Protein AF-A0A2D6X1X1-F1 (afdb_monomer_lite)

Secondary structure (DSSP, 8-state):
-------------SS---EEE--S----TTBTTTBEEEEEEEE--HHHHHTTT--HHHHHHHHHHHHHSPPPPSSTTSPPP-S-SS-PBPSS-SEEEEEEETTEEEEEEEEEESS---TTEES----THHHHHHHTTSS--

pLDDT: mean 72.56, std 13.97, range [36.09, 89.25]

Foldseek 3Di:
DDQDDDDPDDDDDPDAAFWAWDADDDPDVQDQHQKTKIKGKAFDPVVVVVVVVDDPQRVVLVVLVVQQDADDDPDPPDDGDNAGPQGHWDSGFPDWDWDDDPPTIIITTIIMHRDFDDPRYHDGYHNCPVVVVVVVVPPDD

Structure (mmCIF, N/CA/C/O backbone):
data_AF-A0A2D6X1X1-F1
#
_entry.id   AF-A0A2D6X1X1-F1
#
loop_
_atom_site.group_PDB
_atom_site.id
_atom_site.type_symbol
_atom_site.label_atom_id
_atom_site.label_alt_id
_atom_site.label_comp_id
_atom_site.label_asym_id
_atom_site.label_entity_id
_atom_site.label_seq_id
_atom_site.pdbx_PDB_ins_code
_atom_site.Cartn_x
_atom_site.Cartn_y
_atom_site.Cartn_z
_atom_site.occupancy
_atom_site.B_iso_or_equiv
_atom_site.auth_seq_id
_atom_site.auth_comp_id
_atom_site.auth_asym_id
_atom_site.auth_atom_id
_atom_site.pdbx_PDB_model_num
ATOM 1 N N . MET A 1 1 ? -2.924 -5.652 11.918 1.00 49.66 1 MET A N 1
ATOM 2 C CA . MET A 1 1 ? -3.367 -4.707 10.876 1.00 49.66 1 MET A CA 1
ATOM 3 C C . MET A 1 1 ? -3.371 -5.442 9.541 1.00 49.66 1 MET A C 1
ATOM 5 O O . MET A 1 1 ? -2.332 -5.948 9.130 1.00 49.66 1 MET A O 1
ATOM 9 N N . GLU A 1 2 ? -4.534 -5.601 8.911 1.00 43.31 2 GLU A N 1
ATOM 10 C CA . GLU A 1 2 ? -4.679 -6.291 7.623 1.00 43.31 2 GLU A CA 1
ATOM 11 C C . GLU A 1 2 ? -5.342 -5.355 6.611 1.00 43.31 2 GLU A C 1
ATOM 13 O O . GLU A 1 2 ? -6.266 -4.621 6.938 1.00 43.31 2 GLU A O 1
ATOM 18 N N . MET A 1 3 ? -4.887 -5.389 5.358 1.00 50.00 3 MET A N 1
ATOM 19 C CA . MET A 1 3 ? -5.626 -4.762 4.262 1.00 50.00 3 MET A CA 1
ATOM 20 C C . MET A 1 3 ? -6.917 -5.564 4.050 1.00 50.00 3 MET A C 1
ATOM 22 O O . MET A 1 3 ? -6.840 -6.742 3.689 1.00 50.00 3 MET A O 1
ATOM 26 N N . LYS A 1 4 ? -8.098 -4.972 4.272 1.00 48.41 4 LYS A N 1
ATOM 27 C CA . LYS A 1 4 ? -9.365 -5.650 3.954 1.00 48.41 4 LYS A CA 1
ATOM 28 C C . LYS A 1 4 ? -9.706 -5.559 2.468 1.00 48.41 4 LYS A C 1
ATOM 30 O O . LYS A 1 4 ? -9.309 -4.656 1.733 1.00 48.41 4 LYS A O 1
ATOM 35 N N . LYS A 1 5 ? -10.477 -6.557 2.040 1.00 39.38 5 LYS A N 1
ATOM 36 C CA . LYS A 1 5 ? -11.033 -6.730 0.699 1.00 39.38 5 LYS A CA 1
ATOM 37 C C . LYS A 1 5 ? -12.141 -5.698 0.470 1.00 39.38 5 LYS A C 1
ATOM 39 O O . LYS A 1 5 ? -13.304 -5.996 0.704 1.00 39.38 5 LYS A O 1
ATOM 44 N N . TYR A 1 6 ? -11.789 -4.520 -0.031 1.00 42.75 6 TYR A N 1
ATOM 45 C CA . TYR A 1 6 ? -12.770 -3.644 -0.668 1.00 42.75 6 TYR A CA 1
ATOM 46 C C . TYR A 1 6 ? -12.733 -3.879 -2.177 1.00 42.75 6 TYR A C 1
ATOM 48 O O . TYR A 1 6 ? -11.685 -3.839 -2.830 1.00 42.75 6 TYR A O 1
ATOM 56 N N . SER A 1 7 ? -13.889 -4.260 -2.709 1.00 36.09 7 SER A N 1
ATOM 57 C CA . SER A 1 7 ? -14.073 -4.721 -4.075 1.00 36.09 7 SER A CA 1
ATOM 58 C C . SER A 1 7 ? -13.898 -3.578 -5.068 1.00 36.09 7 SER A C 1
ATOM 60 O O . SER A 1 7 ? -14.840 -2.865 -5.394 1.00 36.09 7 SER A O 1
ATOM 62 N N . PHE A 1 8 ? -12.709 -3.470 -5.654 1.00 39.75 8 PHE A N 1
ATOM 63 C CA . PHE A 1 8 ? -12.632 -3.051 -7.048 1.00 39.75 8 PHE A CA 1
ATOM 64 C C . PHE A 1 8 ? -13.134 -4.240 -7.869 1.00 39.75 8 PHE A C 1
ATOM 66 O O . PHE A 1 8 ? -12.371 -5.159 -8.162 1.00 39.75 8 PHE A O 1
ATOM 73 N N . THR A 1 9 ? -14.439 -4.287 -8.130 1.00 42.41 9 THR A N 1
ATOM 74 C CA . THR A 1 9 ? -15.114 -5.359 -8.867 1.00 42.41 9 THR A CA 1
ATOM 75 C C . THR A 1 9 ? -14.447 -5.572 -10.218 1.00 42.41 9 THR A C 1
ATOM 77 O O . THR A 1 9 ? -14.611 -4.775 -11.138 1.00 42.41 9 THR A O 1
ATOM 80 N N . THR A 1 10 ? -13.678 -6.653 -10.350 1.00 40.59 10 THR A N 1
ATOM 81 C CA . THR A 1 10 ? -13.671 -7.458 -11.575 1.00 40.59 10 THR A CA 1
ATOM 82 C C . THR A 1 10 ? -13.033 -8.831 -11.341 1.00 40.59 10 THR A C 1
ATOM 84 O O . THR A 1 10 ? -11.833 -8.930 -11.093 1.00 40.59 10 THR A O 1
ATOM 87 N N . SER A 1 11 ? -13.846 -9.859 -11.597 1.00 43.12 11 SER A N 1
ATOM 88 C CA . SER A 1 11 ? -13.508 -11.239 -11.991 1.00 43.12 11 SER A CA 1
ATOM 89 C C . SER A 1 11 ? -13.284 -12.295 -10.901 1.00 43.12 11 SER A C 1
ATOM 91 O O . SER A 1 11 ? -12.576 -12.080 -9.915 1.00 43.12 11 SER A O 1
ATOM 93 N N . ASP A 1 12 ? -13.851 -13.467 -11.200 1.00 49.69 12 ASP A N 1
ATOM 94 C CA . ASP A 1 12 ? -13.872 -14.795 -10.564 1.00 49.69 12 ASP A CA 1
ATOM 95 C C . ASP A 1 12 ? -12.510 -15.441 -10.222 1.00 49.69 12 ASP A C 1
ATOM 97 O O . ASP A 1 12 ? -12.357 -16.663 -10.212 1.00 49.69 12 ASP A O 1
ATOM 101 N N . ASP A 1 13 ? -11.478 -14.659 -9.906 1.00 54.19 13 ASP A N 1
ATOM 102 C CA . ASP A 1 13 ? -10.256 -15.212 -9.324 1.00 54.19 13 ASP A CA 1
ATOM 103 C C . ASP A 1 13 ? -10.484 -15.460 -7.825 1.00 54.19 13 ASP A C 1
ATOM 105 O O . ASP A 1 13 ? -10.584 -14.526 -7.028 1.00 54.19 13 ASP A O 1
ATOM 109 N N . LYS A 1 14 ? -10.430 -16.726 -7.393 1.00 57.09 14 LYS A N 1
ATOM 110 C CA . LYS A 1 14 ? -10.457 -17.152 -5.971 1.00 57.09 14 LYS A CA 1
ATOM 111 C C . LYS A 1 14 ? -9.316 -16.566 -5.104 1.00 57.09 14 LYS A C 1
ATOM 113 O O . LYS A 1 14 ? -9.167 -16.925 -3.939 1.00 57.09 14 LYS A O 1
ATOM 118 N N . ARG A 1 15 ? -8.449 -15.706 -5.656 1.00 59.47 15 ARG A N 1
ATOM 119 C CA . ARG A 1 15 ? -7.264 -15.142 -4.992 1.00 59.47 15 ARG A CA 1
ATOM 120 C C . ARG A 1 15 ? -7.557 -13.733 -4.483 1.00 59.47 15 ARG A C 1
ATOM 122 O O . ARG A 1 15 ? -7.746 -12.811 -5.271 1.00 59.47 15 ARG A O 1
ATOM 129 N N . VAL A 1 16 ? -7.508 -13.560 -3.164 1.00 64.94 16 VAL A N 1
ATOM 130 C CA . VAL A 1 16 ? -7.645 -12.252 -2.508 1.00 64.94 16 VAL A CA 1
ATOM 131 C C . VAL A 1 16 ? -6.506 -11.328 -2.950 1.00 64.94 16 VAL A C 1
ATOM 133 O O . VAL A 1 16 ? -5.329 -11.686 -2.847 1.00 64.94 16 VAL A O 1
ATOM 136 N N . LYS A 1 17 ? -6.856 -10.138 -3.446 1.00 73.25 17 LYS A N 1
ATOM 137 C CA . LYS A 1 17 ? -5.904 -9.054 -3.720 1.00 73.25 17 LYS A CA 1
ATOM 138 C C . LYS A 1 17 ? -6.301 -7.832 -2.896 1.00 73.25 17 LYS A C 1
ATOM 140 O O . LYS A 1 17 ? -7.482 -7.604 -2.651 1.00 73.25 17 LYS A O 1
ATOM 145 N N . TYR A 1 18 ? -5.298 -7.070 -2.486 1.00 77.19 18 TYR A N 1
ATOM 146 C CA . TYR A 1 18 ? -5.360 -6.099 -1.392 1.00 77.19 18 TYR A CA 1
ATOM 147 C C . TYR A 1 18 ? -5.257 -4.640 -1.863 1.00 77.19 18 TYR A C 1
ATOM 149 O O . TYR A 1 18 ? -5.178 -3.715 -1.066 1.00 77.19 18 TYR A O 1
ATOM 157 N N . GLY A 1 19 ? -5.240 -4.425 -3.175 1.00 83.12 19 GLY A N 1
ATOM 158 C CA . GLY A 1 19 ? -5.155 -3.103 -3.782 1.00 83.12 19 GLY A CA 1
ATOM 159 C C . GLY A 1 19 ? -5.239 -3.188 -5.296 1.00 83.12 19 GLY A C 1
ATOM 160 O O . GLY A 1 19 ? -5.236 -4.284 -5.864 1.00 83.12 19 GLY A O 1
ATOM 161 N N . ARG A 1 20 ? -5.304 -2.038 -5.964 1.00 85.31 20 ARG A N 1
ATOM 162 C CA . ARG A 1 20 ? -5.396 -1.942 -7.424 1.00 85.31 20 ARG A CA 1
ATOM 163 C C . ARG A 1 20 ? -4.381 -0.944 -7.956 1.00 85.31 20 ARG A C 1
ATOM 165 O O . ARG A 1 20 ? -4.307 0.185 -7.486 1.00 85.31 20 ARG A O 1
ATOM 172 N N . TYR A 1 21 ? -3.641 -1.335 -8.989 1.00 86.69 21 TYR A N 1
ATOM 173 C CA . TYR A 1 21 ? -2.833 -0.381 -9.737 1.00 86.69 21 TYR A CA 1
ATOM 174 C C . TYR A 1 21 ? -3.734 0.614 -10.467 1.00 86.69 21 TYR A C 1
ATOM 176 O O . TYR A 1 21 ? -4.608 0.221 -11.248 1.00 86.69 21 TYR A O 1
ATOM 184 N N . LEU A 1 22 ? -3.478 1.899 -10.251 1.00 84.31 22 LEU A N 1
ATOM 185 C CA . LEU A 1 22 ? -4.165 2.973 -10.950 1.00 84.31 22 LEU A CA 1
ATOM 186 C C . LEU A 1 22 ? -3.485 3.255 -12.290 1.00 84.31 22 LEU A C 1
ATOM 188 O O . LEU A 1 22 ? -2.262 3.161 -12.425 1.00 84.31 22 LEU A O 1
ATOM 192 N N . ASN A 1 23 ? -4.303 3.599 -13.284 1.00 79.75 23 ASN A N 1
ATOM 193 C CA . ASN A 1 23 ? -3.866 3.902 -14.651 1.00 79.75 23 ASN A CA 1
ATOM 194 C C . ASN A 1 23 ? -3.972 5.396 -15.000 1.00 79.75 23 ASN A C 1
ATOM 196 O O . ASN A 1 23 ? -3.721 5.767 -16.147 1.00 79.75 23 ASN A O 1
ATOM 200 N N . SER A 1 24 ? -4.356 6.238 -14.039 1.00 79.44 24 SER A N 1
ATOM 201 C CA . SER A 1 24 ? -4.517 7.679 -14.235 1.00 79.44 24 SER A CA 1
ATOM 202 C C . SER A 1 24 ? -3.184 8.383 -14.520 1.00 79.44 24 SER A C 1
ATOM 204 O O . SER A 1 24 ? -2.100 7.825 -14.341 1.00 79.44 24 SER A O 1
ATOM 206 N N . LEU A 1 25 ? -3.259 9.623 -15.006 1.00 75.00 25 LEU A N 1
ATOM 207 C CA . LEU A 1 25 ? -2.106 10.518 -15.106 1.00 75.00 25 LEU A CA 1
ATOM 208 C C . LEU A 1 25 ? -1.780 11.055 -13.711 1.00 75.00 25 LEU A C 1
ATOM 210 O O . LEU A 1 25 ? -2.536 11.857 -13.179 1.00 75.00 25 LEU A O 1
ATOM 214 N N . PHE A 1 26 ? -0.661 10.618 -13.139 1.00 79.69 26 PHE A N 1
ATOM 215 C CA . PHE A 1 26 ? -0.107 11.203 -11.921 1.00 79.69 26 PHE A CA 1
ATOM 216 C C . PHE A 1 26 ? 1.135 12.016 -12.278 1.00 79.69 26 PHE A C 1
ATOM 218 O O . PHE A 1 26 ? 1.979 11.541 -13.043 1.00 79.69 26 PHE A O 1
ATOM 225 N N . ASN A 1 27 ? 1.245 13.228 -11.733 1.00 81.50 27 ASN A N 1
ATOM 226 C CA . ASN A 1 27 ? 2.391 14.108 -11.956 1.00 81.50 27 ASN A CA 1
ATOM 227 C C . ASN A 1 27 ? 3.552 13.723 -11.025 1.00 81.50 27 ASN A C 1
ATOM 229 O O . ASN A 1 27 ? 3.858 14.428 -10.071 1.00 81.50 27 ASN A O 1
ATOM 233 N N . ILE A 1 28 ? 4.126 12.538 -11.246 1.00 79.81 28 ILE A N 1
ATOM 234 C CA . ILE A 1 28 ? 5.190 11.972 -10.410 1.00 79.81 28 ILE A CA 1
ATOM 235 C C . ILE A 1 28 ? 6.375 11.629 -11.317 1.00 79.81 28 ILE A C 1
ATOM 237 O O . ILE A 1 28 ? 6.188 10.913 -12.315 1.00 79.81 28 ILE A O 1
ATOM 241 N N . PRO A 1 29 ? 7.595 12.099 -11.003 1.00 80.50 29 PRO A N 1
ATOM 242 C CA . PRO A 1 29 ? 8.764 11.809 -11.818 1.00 80.50 29 PRO A CA 1
ATOM 243 C C . PRO A 1 29 ? 9.004 10.295 -11.875 1.00 80.50 29 PRO A C 1
ATOM 245 O O . PRO A 1 29 ? 9.101 9.607 -10.862 1.00 80.50 29 PRO A O 1
ATOM 248 N N . GLY A 1 30 ? 9.065 9.744 -13.089 1.00 78.94 30 GLY A N 1
ATOM 249 C CA . GLY A 1 30 ? 9.275 8.308 -13.297 1.00 78.94 30 GLY A CA 1
ATOM 250 C C . GLY A 1 30 ? 8.022 7.428 -13.177 1.00 78.94 30 GLY A C 1
ATOM 251 O O . GLY A 1 30 ? 8.156 6.198 -13.225 1.00 78.94 30 GLY A O 1
ATOM 252 N N . TYR A 1 31 ? 6.819 8.009 -13.082 1.00 82.50 31 TYR A N 1
ATOM 253 C CA . TYR A 1 31 ? 5.566 7.251 -13.137 1.00 82.50 31 TYR A CA 1
ATOM 254 C C . TYR A 1 31 ? 5.431 6.462 -14.450 1.00 82.50 31 TYR A C 1
ATOM 256 O O . TYR A 1 31 ? 5.659 6.975 -15.545 1.00 82.50 31 TYR A O 1
ATOM 264 N N . GLY A 1 32 ? 5.076 5.181 -14.348 1.00 73.25 32 GLY A N 1
ATOM 265 C CA . GLY A 1 32 ? 4.932 4.268 -15.485 1.00 73.25 32 GLY A CA 1
ATOM 266 C C . GLY A 1 32 ? 6.246 3.674 -16.011 1.00 73.25 32 GLY A C 1
ATOM 267 O O . GLY A 1 32 ? 6.195 2.842 -16.921 1.00 73.25 32 GLY A O 1
ATOM 268 N N . LYS A 1 33 ? 7.400 4.059 -15.445 1.00 77.88 33 LYS A N 1
ATOM 269 C CA . LYS A 1 33 ? 8.722 3.491 -15.772 1.00 77.88 33 LYS A CA 1
ATOM 270 C C . LYS A 1 33 ? 9.421 2.906 -14.547 1.00 77.88 33 LYS A C 1
ATOM 272 O O . LYS A 1 33 ? 9.810 1.745 -14.590 1.00 77.88 33 LYS A O 1
ATOM 277 N N . LYS A 1 34 ? 9.594 3.718 -13.501 1.00 82.06 34 LYS A N 1
ATOM 278 C CA . LYS A 1 34 ? 10.243 3.337 -12.238 1.00 82.06 34 LYS A CA 1
ATOM 279 C C . LYS A 1 34 ? 9.216 3.138 -11.128 1.00 82.06 34 LYS A C 1
ATOM 281 O O . LYS A 1 34 ? 9.334 2.200 -10.358 1.00 82.06 34 LYS A O 1
ATOM 286 N N . TYR A 1 35 ? 8.186 3.982 -11.092 1.00 85.12 35 TYR A N 1
ATOM 287 C CA . TYR A 1 35 ? 7.159 3.944 -10.056 1.00 85.12 35 TYR A CA 1
ATOM 288 C C . TYR A 1 35 ? 5.769 3.716 -10.642 1.00 85.12 35 TYR A C 1
ATOM 290 O O . TYR A 1 35 ? 5.444 4.156 -11.747 1.00 85.12 35 TYR A O 1
ATOM 298 N N . TRP A 1 36 ? 4.922 3.052 -9.866 1.00 86.81 36 TRP A N 1
ATOM 299 C CA . TRP A 1 36 ? 3.507 2.851 -10.137 1.00 86.81 36 TRP A CA 1
ATOM 300 C C . TRP A 1 36 ? 2.697 3.223 -8.902 1.00 86.81 36 TRP A C 1
ATOM 302 O O . TRP A 1 36 ? 3.163 3.074 -7.778 1.00 86.81 36 TRP A O 1
ATOM 312 N N . VAL A 1 37 ? 1.471 3.687 -9.120 1.00 87.69 37 VAL A N 1
ATOM 313 C CA . VAL A 1 37 ? 0.554 4.069 -8.045 1.00 87.69 37 VAL A CA 1
ATOM 314 C C . VAL A 1 37 ? -0.419 2.926 -7.807 1.00 87.69 37 VAL A C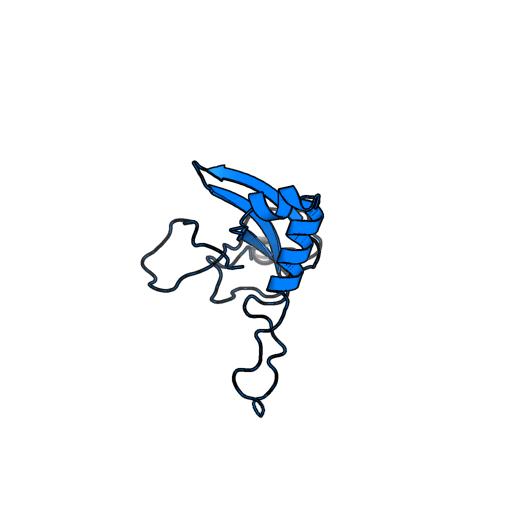 1
ATOM 316 O O . VAL A 1 37 ? -1.023 2.405 -8.753 1.00 87.69 37 VAL A O 1
ATOM 319 N N . VAL A 1 38 ? -0.566 2.543 -6.545 1.00 88.50 38 VAL A N 1
ATOM 320 C CA . VAL A 1 38 ? -1.520 1.541 -6.076 1.00 88.50 38 VAL A CA 1
ATOM 321 C C . VAL A 1 38 ? -2.513 2.225 -5.147 1.00 88.50 38 VAL A C 1
ATOM 323 O O . VAL A 1 38 ? -2.119 2.843 -4.165 1.00 88.50 38 VAL A O 1
ATOM 326 N N . GLY A 1 39 ? -3.800 2.105 -5.463 1.00 87.19 39 GLY A N 1
ATOM 327 C CA . GLY A 1 39 ? -4.875 2.443 -4.539 1.00 87.19 39 GLY A CA 1
ATOM 328 C C . GLY A 1 39 ? -5.121 1.274 -3.593 1.00 87.19 39 GLY A C 1
ATOM 329 O O . GLY A 1 39 ? -5.347 0.146 -4.051 1.00 87.19 39 GLY A O 1
ATOM 330 N N . VAL A 1 40 ? -5.061 1.541 -2.294 1.00 85.12 40 VAL A N 1
ATOM 331 C CA . VAL A 1 40 ? -5.309 0.574 -1.223 1.00 85.12 40 VAL A CA 1
ATOM 332 C C . VAL A 1 40 ? -6.342 1.126 -0.251 1.00 85.12 40 VAL A C 1
ATOM 334 O O . VAL A 1 40 ? -6.412 2.334 -0.040 1.00 85.12 40 VAL A O 1
ATOM 337 N N . ASN A 1 41 ? -7.111 0.228 0.357 1.00 83.94 41 ASN A N 1
ATOM 338 C CA . ASN A 1 41 ? -7.993 0.555 1.469 1.00 83.94 41 ASN A CA 1
ATOM 339 C C . ASN A 1 41 ? -7.437 -0.153 2.707 1.00 83.94 41 ASN A C 1
ATOM 341 O O . ASN A 1 41 ? -7.305 -1.381 2.723 1.00 83.94 41 ASN A O 1
ATOM 345 N N . ILE A 1 42 ? -7.045 0.630 3.702 1.00 80.44 42 ILE A N 1
ATOM 346 C CA . ILE A 1 42 ? -6.470 0.164 4.957 1.00 80.44 42 ILE A CA 1
ATOM 347 C C . ILE A 1 42 ? -7.592 0.170 5.988 1.00 80.44 42 ILE A C 1
ATOM 349 O O . ILE A 1 42 ? -8.213 1.202 6.235 1.00 80.44 42 ILE A O 1
ATOM 353 N N . ASP A 1 43 ? -7.864 -1.005 6.543 1.00 77.19 43 ASP A N 1
ATOM 354 C CA . ASP A 1 43 ? -8.846 -1.180 7.603 1.00 77.19 43 ASP A CA 1
ATOM 355 C C . ASP A 1 43 ? -8.148 -0.994 8.947 1.00 77.19 43 ASP A C 1
ATOM 357 O O . ASP A 1 43 ? -7.152 -1.667 9.240 1.00 77.19 43 ASP A O 1
ATOM 361 N N . LEU A 1 44 ? -8.628 -0.022 9.712 1.00 72.69 44 LEU A N 1
ATOM 362 C CA . LEU A 1 44 ? -8.018 0.435 10.951 1.00 72.69 44 LEU A CA 1
ATOM 363 C C . LEU A 1 44 ? -9.117 0.627 11.982 1.00 72.69 44 LEU A C 1
ATOM 365 O O . LEU A 1 44 ? -10.143 1.224 11.674 1.00 72.69 44 LEU A O 1
ATOM 369 N N . ASP A 1 45 ? -8.860 0.178 13.208 1.00 73.94 45 ASP A N 1
ATOM 370 C CA . ASP A 1 45 ? -9.673 0.549 14.364 1.00 73.94 45 ASP A CA 1
ATOM 371 C C . ASP A 1 45 ? -9.367 2.019 14.695 1.00 73.94 45 ASP A C 1
ATOM 373 O O . ASP A 1 45 ? -8.545 2.312 15.565 1.00 73.94 45 ASP A O 1
ATOM 377 N N . TYR A 1 46 ? -9.959 2.942 13.932 1.00 70.69 46 TYR A N 1
ATOM 378 C CA . TYR A 1 46 ? -9.698 4.379 14.041 1.00 70.69 46 TYR A CA 1
ATOM 379 C C . TYR A 1 46 ? -9.943 4.893 15.466 1.00 70.69 46 TYR A C 1
ATOM 381 O O . TYR A 1 46 ? -9.124 5.636 15.998 1.00 70.69 46 TYR A O 1
ATOM 389 N N . ASP A 1 47 ? -10.976 4.370 16.128 1.00 72.12 47 ASP A N 1
ATOM 390 C CA . ASP A 1 47 ? -11.379 4.746 17.488 1.00 72.12 47 ASP A CA 1
ATOM 391 C C . ASP A 1 47 ? -10.310 4.457 18.557 1.00 72.12 47 ASP A C 1
ATOM 393 O O . ASP A 1 47 ? -10.357 5.015 19.654 1.00 72.12 47 ASP A O 1
ATOM 397 N N . LYS A 1 48 ? -9.355 3.556 18.285 1.00 72.75 48 LYS A N 1
ATOM 398 C CA . LYS A 1 48 ? -8.225 3.301 19.195 1.00 72.75 48 LYS A CA 1
ATOM 399 C C . LYS A 1 48 ? -7.132 4.349 19.037 1.00 72.75 48 LYS A C 1
ATOM 401 O O . LYS A 1 48 ? -6.554 4.757 20.033 1.00 72.75 48 LYS A O 1
ATOM 406 N N . TYR A 1 49 ? -6.875 4.783 17.807 1.00 69.44 49 TYR A N 1
ATOM 407 C CA . TYR A 1 49 ? -5.819 5.748 17.502 1.00 69.44 49 TYR A CA 1
ATOM 408 C C . TYR A 1 49 ? -6.260 7.195 17.727 1.00 69.44 49 TYR A C 1
ATOM 410 O O . TYR A 1 49 ? -5.432 8.028 18.079 1.00 69.44 49 TYR A O 1
ATOM 418 N N . GLU A 1 50 ? -7.557 7.479 17.593 1.00 68.06 50 GLU A N 1
ATOM 419 C CA . GLU A 1 50 ? -8.149 8.772 17.954 1.00 68.06 50 GLU A CA 1
ATOM 420 C C . GLU A 1 50 ? -8.003 9.061 19.456 1.00 68.06 50 GLU A C 1
ATOM 422 O O . GLU A 1 50 ? -7.774 10.197 19.847 1.00 68.06 50 GLU A O 1
ATOM 427 N N . LYS A 1 51 ? -8.033 8.023 20.303 1.00 69.94 51 LYS A N 1
ATOM 428 C CA . LYS A 1 51 ? -7.801 8.144 21.755 1.00 69.94 51 LYS A CA 1
ATOM 429 C C . LYS A 1 51 ? -6.342 8.389 22.139 1.00 69.94 51 LYS A C 1
ATOM 431 O O . LYS A 1 51 ? -6.076 8.724 23.287 1.00 69.94 51 LYS A O 1
ATOM 436 N N . GLU A 1 52 ? -5.413 8.164 21.216 1.00 71.50 52 GLU A N 1
ATOM 437 C CA . GLU A 1 52 ? -3.972 8.319 21.433 1.00 71.50 52 GLU A CA 1
ATOM 438 C C . GLU A 1 52 ? -3.432 9.638 20.834 1.00 71.50 52 GLU A C 1
ATOM 440 O O . GLU A 1 52 ? -2.218 9.812 20.762 1.00 71.50 52 GLU A O 1
ATOM 445 N N . ASP A 1 53 ? -4.311 10.555 20.395 1.00 72.00 53 ASP A N 1
ATOM 446 C CA . ASP A 1 53 ? -3.977 11.867 19.805 1.00 72.00 53 ASP A CA 1
ATOM 447 C C . ASP A 1 53 ? -3.025 11.809 18.591 1.00 72.00 53 ASP A C 1
ATOM 449 O O . ASP A 1 53 ? -2.314 12.767 18.272 1.00 72.00 53 ASP A O 1
ATOM 453 N N . PHE A 1 54 ? -3.006 10.691 17.857 1.00 76.88 54 PHE A N 1
ATOM 454 C CA . PHE A 1 54 ? -2.199 10.594 16.642 1.00 76.88 54 PHE A CA 1
ATOM 455 C C . PHE A 1 54 ? -2.862 11.309 15.465 1.00 76.88 54 PHE A C 1
ATOM 457 O O . PHE A 1 54 ? -4.038 11.111 15.155 1.00 76.88 54 PHE A O 1
ATOM 464 N N . THR A 1 55 ? -2.069 12.086 14.728 1.00 83.69 55 THR A N 1
ATOM 465 C CA . THR A 1 55 ? -2.530 12.689 13.474 1.00 83.69 55 THR A CA 1
ATOM 466 C C . THR A 1 55 ? -2.774 11.616 12.410 1.00 83.69 55 THR A C 1
ATOM 468 O O . THR A 1 55 ? -2.075 10.601 12.339 1.00 83.69 55 THR A O 1
ATOM 471 N N . LEU A 1 56 ? -3.746 11.859 11.525 1.00 80.75 56 LEU A N 1
ATOM 472 C CA . LEU A 1 56 ? -4.051 10.979 10.388 1.00 80.75 56 LEU A CA 1
ATOM 473 C C . LEU A 1 56 ? -2.805 10.639 9.559 1.00 80.75 56 LEU A C 1
ATOM 475 O O . LEU A 1 56 ? -2.617 9.492 9.156 1.00 80.75 56 LEU A O 1
ATOM 479 N N . GLU A 1 57 ? -1.941 11.625 9.329 1.00 83.00 57 GLU A N 1
ATOM 480 C CA . GLU A 1 57 ? -0.687 11.450 8.596 1.00 83.00 57 GLU A CA 1
ATOM 481 C C . GLU A 1 57 ? 0.252 10.468 9.291 1.00 83.00 57 GLU A C 1
ATOM 483 O O . GLU A 1 57 ? 0.801 9.570 8.647 1.00 83.00 57 GLU A O 1
ATOM 488 N N . GLU A 1 58 ? 0.400 10.588 10.609 1.00 83.81 58 GLU A N 1
ATOM 489 C CA . GLU A 1 58 ? 1.264 9.709 11.385 1.00 83.81 58 GLU A CA 1
ATOM 490 C C . GLU A 1 58 ? 0.725 8.277 11.431 1.00 83.81 58 GLU A C 1
ATOM 492 O O . GLU A 1 58 ? 1.491 7.321 11.261 1.00 83.81 58 GLU A O 1
ATOM 497 N N . ILE A 1 59 ? -0.597 8.117 11.555 1.00 83.62 59 ILE A N 1
ATOM 498 C CA . ILE A 1 59 ? -1.258 6.811 11.462 1.00 83.62 59 ILE A CA 1
ATOM 499 C C . ILE A 1 59 ? -0.939 6.172 10.109 1.00 83.62 59 ILE A C 1
ATOM 501 O O . ILE A 1 59 ? -0.482 5.026 10.056 1.00 83.62 59 ILE A O 1
ATOM 505 N N . VAL A 1 60 ? -1.116 6.904 9.005 1.00 84.38 60 VAL A N 1
ATOM 506 C CA . VAL A 1 60 ? -0.830 6.381 7.662 1.00 84.38 60 VAL A CA 1
ATOM 507 C C . VAL A 1 60 ? 0.650 6.053 7.494 1.00 84.38 60 VAL A C 1
ATOM 509 O O . VAL A 1 60 ? 0.967 4.992 6.950 1.00 84.38 60 VAL A O 1
ATOM 512 N N . ARG A 1 61 ? 1.562 6.892 7.997 1.00 85.88 61 ARG A N 1
ATOM 513 C CA . ARG A 1 61 ? 3.006 6.633 7.926 1.00 85.88 61 ARG A CA 1
ATOM 514 C C . ARG A 1 61 ? 3.371 5.336 8.644 1.00 85.88 61 ARG A C 1
ATOM 516 O O . ARG A 1 61 ? 4.012 4.469 8.049 1.00 85.88 61 ARG A O 1
ATOM 523 N N . ARG A 1 62 ? 2.869 5.139 9.866 1.00 83.62 62 ARG A N 1
ATOM 524 C CA . ARG A 1 62 ? 3.057 3.894 10.633 1.00 83.62 62 ARG A CA 1
ATOM 525 C C . ARG A 1 62 ? 2.458 2.684 9.919 1.00 83.62 62 ARG A C 1
ATOM 527 O O . ARG A 1 62 ? 3.057 1.608 9.917 1.00 83.62 62 ARG A O 1
ATOM 534 N N . CYS A 1 63 ? 1.313 2.850 9.257 1.00 82.81 63 CYS A N 1
ATOM 535 C CA . CYS A 1 63 ? 0.726 1.790 8.436 1.00 82.81 63 CYS A CA 1
ATOM 536 C C . CYS A 1 63 ? 1.653 1.403 7.276 1.00 82.81 63 CYS A C 1
ATOM 538 O O . CYS A 1 63 ? 1.878 0.218 7.031 1.00 82.81 63 CYS A O 1
ATOM 540 N N . VAL A 1 64 ? 2.211 2.384 6.564 1.00 84.12 64 VAL A N 1
ATOM 541 C CA . VAL A 1 64 ? 3.134 2.149 5.444 1.00 84.12 64 VAL A CA 1
ATOM 542 C C . VAL A 1 64 ? 4.430 1.490 5.921 1.00 84.12 64 VAL A C 1
ATOM 544 O O . VAL A 1 64 ? 4.876 0.516 5.311 1.00 84.12 64 VAL A O 1
ATOM 547 N N . GLU A 1 65 ? 4.994 1.943 7.040 1.00 85.12 65 GLU A N 1
ATOM 548 C CA . GLU A 1 65 ? 6.165 1.325 7.676 1.00 85.12 65 GLU A CA 1
ATOM 549 C C . GLU A 1 65 ? 5.894 -0.143 8.051 1.00 85.12 65 GLU A C 1
ATOM 551 O O . GLU A 1 65 ? 6.689 -1.039 7.740 1.00 85.12 65 GLU A O 1
ATOM 556 N N . HIS A 1 66 ? 4.722 -0.430 8.624 1.00 83.69 66 HIS A N 1
ATOM 557 C CA . HIS A 1 66 ? 4.305 -1.795 8.936 1.00 83.69 66 HIS A CA 1
ATOM 558 C C . HIS A 1 66 ? 4.178 -2.664 7.675 1.00 83.69 66 HIS A C 1
ATOM 560 O O . HIS A 1 66 ? 4.646 -3.804 7.647 1.00 83.69 66 HIS A O 1
ATOM 566 N N . LEU A 1 67 ? 3.598 -2.128 6.597 1.00 81.25 67 LEU A N 1
ATOM 567 C CA . LEU A 1 67 ? 3.456 -2.831 5.316 1.00 81.25 67 LEU A CA 1
ATOM 568 C C . LEU A 1 67 ? 4.803 -3.098 4.627 1.00 81.25 67 LEU A C 1
ATOM 570 O O . LEU A 1 67 ? 4.945 -4.105 3.922 1.00 81.25 67 LEU A O 1
ATOM 574 N N . ASN A 1 68 ? 5.777 -2.215 4.849 1.00 84.19 68 ASN A N 1
ATOM 575 C CA . ASN A 1 68 ? 7.159 -2.348 4.397 1.00 84.19 68 ASN A CA 1
ATOM 576 C C . ASN A 1 68 ? 7.999 -3.280 5.277 1.00 84.19 68 ASN A C 1
ATOM 578 O O . ASN A 1 68 ? 9.105 -3.650 4.888 1.00 84.19 68 ASN A O 1
ATOM 582 N N . THR A 1 69 ? 7.498 -3.707 6.434 1.00 82.50 69 THR A N 1
ATOM 583 C CA . THR A 1 69 ? 8.230 -4.635 7.294 1.00 82.50 69 THR A CA 1
ATOM 584 C C . THR A 1 69 ? 8.161 -6.054 6.711 1.00 82.50 69 THR A C 1
ATOM 586 O O . THR A 1 69 ? 7.075 -6.559 6.393 1.00 82.50 69 THR A O 1
ATOM 589 N N . PRO A 1 70 ? 9.301 -6.747 6.527 1.00 80.19 70 PRO A N 1
ATOM 590 C CA . PRO A 1 70 ? 9.283 -8.124 6.064 1.00 80.19 70 PRO A CA 1
ATOM 591 C C . PRO A 1 70 ? 8.612 -9.035 7.099 1.00 80.19 70 PRO A C 1
ATOM 593 O O . PRO A 1 70 ? 8.818 -8.868 8.302 1.00 80.19 70 PRO A O 1
ATOM 596 N N . PRO A 1 71 ? 7.825 -10.034 6.659 1.00 78.06 71 PRO A N 1
ATOM 597 C CA . PRO A 1 71 ? 7.157 -10.933 7.586 1.00 78.06 71 PRO A CA 1
ATOM 598 C C . PRO A 1 71 ? 8.186 -11.691 8.437 1.00 78.06 71 PRO A C 1
ATOM 600 O O . PRO A 1 71 ? 9.237 -12.093 7.913 1.00 78.06 71 PRO A O 1
ATOM 603 N N . PRO A 1 72 ? 7.883 -11.936 9.724 1.00 73.06 72 PRO A N 1
ATOM 604 C CA . PRO A 1 72 ? 8.800 -12.615 10.623 1.00 73.06 72 PRO A CA 1
ATOM 605 C C . PRO A 1 72 ? 9.147 -14.006 10.093 1.00 73.06 72 PRO A C 1
ATOM 607 O O . PRO A 1 72 ? 8.359 -14.681 9.419 1.00 73.06 72 PRO A O 1
ATOM 610 N N . ARG A 1 73 ? 10.372 -14.447 10.387 1.00 74.62 73 ARG A N 1
ATOM 611 C CA . ARG A 1 73 ? 10.847 -15.768 9.968 1.00 74.62 73 ARG A CA 1
ATOM 612 C C . ARG A 1 73 ? 9.956 -16.865 10.567 1.00 74.62 73 ARG A C 1
ATOM 614 O O . ARG A 1 73 ? 9.761 -16.909 11.777 1.00 74.62 73 ARG A O 1
ATOM 621 N N . ARG A 1 74 ? 9.479 -17.790 9.724 1.00 67.50 74 ARG A N 1
ATOM 622 C CA . ARG A 1 74 ? 8.635 -18.925 10.155 1.00 67.50 74 ARG A CA 1
ATOM 623 C C . ARG A 1 74 ? 9.379 -19.892 11.086 1.00 67.50 74 ARG A C 1
ATOM 625 O O . ARG A 1 74 ? 8.767 -20.491 11.955 1.00 67.50 74 ARG A O 1
ATOM 632 N N . TYR A 1 75 ? 10.700 -20.012 10.927 1.00 71.88 75 TYR A N 1
ATOM 633 C CA . TYR A 1 75 ? 11.552 -20.906 11.716 1.00 71.88 75 TYR A CA 1
ATOM 634 C C . TYR A 1 75 ? 12.828 -20.193 12.164 1.00 71.88 75 TYR A C 1
ATOM 636 O O . TYR A 1 75 ? 13.346 -19.346 11.434 1.00 71.88 75 TYR A O 1
ATOM 644 N N . LYS A 1 76 ? 13.369 -20.561 13.337 1.00 70.94 76 LYS A N 1
ATOM 645 C CA . LYS A 1 76 ? 14.589 -19.951 13.910 1.00 70.94 76 LYS A CA 1
ATOM 646 C C . LYS A 1 76 ? 15.824 -20.036 13.009 1.00 70.94 76 LYS A C 1
ATOM 648 O O . LYS A 1 76 ? 16.613 -19.099 13.013 1.00 70.94 76 LYS A O 1
ATOM 653 N N . ARG A 1 77 ? 15.937 -21.088 12.193 1.00 73.62 77 ARG A N 1
ATOM 654 C CA . ARG A 1 77 ? 17.076 -21.334 11.287 1.00 73.62 77 ARG A CA 1
ATOM 655 C C . ARG A 1 77 ? 16.782 -21.040 9.808 1.00 73.62 77 ARG A C 1
ATOM 657 O O . ARG A 1 77 ? 17.613 -21.310 8.951 1.00 73.62 77 ARG A O 1
ATOM 664 N N . GLY A 1 78 ? 15.594 -20.527 9.481 1.00 67.69 78 GLY A N 1
ATOM 665 C CA . GLY A 1 78 ? 15.239 -20.201 8.097 1.00 67.69 78 GLY A CA 1
ATOM 666 C C . GLY A 1 78 ? 15.907 -18.909 7.617 1.00 67.69 78 GLY A C 1
ATOM 667 O O . GLY A 1 78 ? 16.127 -17.994 8.412 1.00 67.69 78 GLY A O 1
ATOM 668 N N . ARG A 1 79 ? 16.177 -18.799 6.307 1.00 69.31 79 ARG A N 1
ATOM 669 C CA . ARG A 1 79 ? 16.673 -17.549 5.703 1.00 69.31 79 ARG A CA 1
ATOM 670 C C . ARG A 1 79 ? 15.703 -16.399 5.997 1.00 69.31 79 ARG A C 1
ATOM 672 O O . ARG A 1 79 ? 14.491 -16.535 5.807 1.00 69.31 79 ARG A O 1
ATOM 679 N N . LYS A 1 80 ? 16.244 -15.262 6.446 1.00 69.06 80 LYS A N 1
ATOM 680 C CA . LYS A 1 80 ? 15.470 -14.030 6.646 1.00 69.06 80 LYS A CA 1
ATOM 681 C C . LYS A 1 80 ? 14.906 -13.586 5.296 1.00 69.06 80 LYS A C 1
ATOM 683 O O . LYS A 1 80 ? 15.636 -13.507 4.311 1.00 69.06 80 LYS A O 1
ATOM 688 N N . ARG A 1 81 ? 13.602 -13.310 5.242 1.00 72.75 81 ARG A N 1
ATOM 689 C CA . ARG A 1 81 ? 12.998 -12.686 4.062 1.00 72.75 81 ARG A CA 1
ATOM 690 C C . ARG A 1 81 ? 13.379 -11.212 4.081 1.00 72.75 81 ARG A C 1
ATOM 692 O O . ARG A 1 81 ? 13.091 -10.529 5.052 1.00 72.75 81 ARG A O 1
ATOM 699 N N . THR A 1 82 ? 14.031 -10.743 3.027 1.00 71.44 82 THR A N 1
ATOM 700 C CA . THR A 1 82 ? 14.386 -9.326 2.855 1.00 71.44 82 THR A CA 1
ATOM 701 C C . THR A 1 82 ? 13.278 -8.535 2.170 1.00 71.44 82 THR A C 1
ATOM 703 O O . THR A 1 82 ? 13.228 -7.318 2.286 1.00 71.44 82 THR A O 1
ATOM 706 N N . ILE A 1 83 ? 12.376 -9.221 1.462 1.00 76.38 83 ILE A N 1
ATOM 707 C CA . ILE A 1 83 ? 11.335 -8.587 0.656 1.00 76.38 83 ILE A CA 1
ATOM 708 C C . ILE A 1 83 ? 10.016 -8.564 1.446 1.00 76.38 83 ILE A C 1
ATOM 710 O O . ILE A 1 83 ? 9.552 -9.633 1.869 1.00 76.38 83 ILE A O 1
ATOM 714 N N . PRO A 1 84 ? 9.378 -7.389 1.603 1.00 81.88 84 PRO A N 1
ATOM 715 C CA . PRO A 1 84 ? 8.078 -7.265 2.252 1.00 81.88 84 PRO A CA 1
ATOM 716 C C . PRO A 1 84 ? 6.986 -8.002 1.477 1.00 81.88 84 PRO A C 1
ATOM 718 O O . PRO A 1 84 ? 7.096 -8.226 0.267 1.00 81.88 84 PRO A O 1
ATOM 721 N N . LYS A 1 85 ? 5.892 -8.362 2.161 1.00 75.69 85 LYS A N 1
ATOM 722 C CA . LYS A 1 85 ? 4.794 -9.152 1.567 1.00 75.69 85 LYS A CA 1
ATOM 723 C C . LYS A 1 85 ? 4.231 -8.487 0.306 1.00 75.69 85 LYS A C 1
ATOM 725 O O . LYS A 1 85 ? 4.002 -9.161 -0.699 1.00 75.69 85 LYS A O 1
ATOM 730 N N . TYR A 1 86 ? 4.063 -7.170 0.349 1.00 74.31 86 TYR A N 1
ATOM 731 C CA . TYR A 1 86 ? 3.461 -6.378 -0.722 1.00 74.31 86 TYR A CA 1
ATOM 732 C C . TYR A 1 86 ? 4.495 -5.680 -1.627 1.00 74.31 86 TYR A C 1
ATOM 734 O O . TYR A 1 86 ? 4.142 -5.163 -2.687 1.00 74.31 86 TYR A O 1
ATOM 742 N N . GLY A 1 87 ? 5.783 -5.777 -1.282 1.00 77.69 87 GLY A N 1
ATOM 743 C CA . GLY A 1 87 ? 6.881 -5.034 -1.900 1.00 77.69 87 GLY A CA 1
ATOM 744 C C . GLY A 1 87 ? 7.245 -3.780 -1.107 1.00 77.69 87 GLY A C 1
ATOM 745 O O . GLY A 1 87 ? 6.689 -3.541 -0.045 1.00 77.69 87 GLY A O 1
ATOM 746 N N . PHE A 1 88 ? 8.197 -3.012 -1.630 1.00 82.06 88 PHE A N 1
ATOM 747 C CA . PHE A 1 88 ? 8.591 -1.735 -1.049 1.00 82.06 88 PHE A CA 1
ATOM 748 C C . PHE A 1 88 ? 7.672 -0.629 -1.564 1.00 82.06 88 PHE A C 1
ATOM 750 O O . PHE A 1 88 ? 7.603 -0.379 -2.776 1.00 82.06 88 PHE A O 1
ATOM 757 N N . PHE A 1 89 ? 6.955 -0.015 -0.635 1.00 84.25 89 PHE A N 1
ATOM 758 C CA . PHE A 1 89 ? 6.255 1.242 -0.815 1.00 84.25 89 PHE A CA 1
ATOM 759 C C . PHE A 1 89 ? 7.176 2.397 -0.446 1.00 84.25 89 PHE A C 1
ATOM 761 O O . PHE A 1 89 ? 8.041 2.249 0.419 1.00 84.25 89 PHE A O 1
ATOM 768 N N . ASN A 1 90 ? 6.963 3.552 -1.065 1.00 82.81 90 ASN A N 1
ATOM 769 C CA . ASN A 1 90 ? 7.563 4.778 -0.558 1.00 82.81 90 ASN A CA 1
ATOM 770 C C . ASN A 1 90 ? 6.990 5.098 0.832 1.00 82.81 90 ASN A C 1
ATOM 772 O O . ASN A 1 90 ? 5.798 4.876 1.042 1.00 82.81 90 ASN A O 1
ATOM 776 N N . SER A 1 91 ? 7.821 5.594 1.754 1.00 76.56 91 SER A N 1
ATOM 777 C CA . SER A 1 91 ? 7.405 5.896 3.135 1.00 76.56 91 SER A CA 1
ATOM 778 C C . SER A 1 91 ? 6.312 6.963 3.190 1.00 76.56 91 SER A C 1
ATOM 780 O O . SER A 1 91 ? 5.448 6.917 4.061 1.00 76.56 91 SER A O 1
ATOM 782 N N . GLU A 1 92 ? 6.318 7.883 2.226 1.00 81.06 92 GLU A N 1
ATOM 783 C CA . GLU A 1 92 ? 5.292 8.909 2.085 1.00 81.06 92 GLU A CA 1
ATOM 784 C C . GLU A 1 92 ? 4.191 8.464 1.106 1.00 81.06 92 GLU A C 1
ATOM 786 O O . GLU A 1 92 ? 4.479 8.140 -0.060 1.00 81.06 92 GLU A O 1
ATOM 791 N N . PRO A 1 93 ? 2.917 8.437 1.544 1.00 82.44 93 PRO A N 1
ATOM 792 C CA . PRO A 1 93 ? 1.792 8.215 0.648 1.00 82.44 93 PRO A CA 1
ATOM 793 C C . PRO A 1 93 ? 1.650 9.405 -0.308 1.00 82.44 93 PRO A C 1
ATOM 795 O O . PRO A 1 93 ? 1.826 10.555 0.073 1.00 82.44 93 PRO A O 1
ATOM 798 N N . TYR A 1 94 ? 1.265 9.148 -1.558 1.00 82.81 94 TYR A N 1
ATOM 799 C CA . TYR A 1 94 ? 1.020 10.225 -2.522 1.00 82.81 94 TYR A CA 1
ATOM 800 C C . TYR A 1 94 ? -0.239 11.028 -2.173 1.00 82.81 94 TYR A C 1
ATOM 802 O O . TYR A 1 94 ? -0.300 12.238 -2.369 1.00 82.81 94 TYR A O 1
ATOM 810 N N . ARG A 1 95 ? -1.277 10.335 -1.699 1.00 86.19 95 ARG A N 1
ATOM 811 C CA . ARG A 1 95 ? -2.523 10.941 -1.223 1.00 86.19 95 ARG A CA 1
ATOM 812 C C . ARG A 1 95 ? -3.249 9.951 -0.334 1.00 86.19 95 ARG A C 1
ATOM 814 O O . ARG A 1 95 ? -3.200 8.754 -0.607 1.00 86.19 95 ARG A O 1
ATOM 821 N N . PHE A 1 96 ? -3.959 10.426 0.671 1.00 87.62 96 PHE A N 1
ATOM 822 C CA . PHE A 1 96 ? -4.830 9.587 1.481 1.00 87.62 96 PHE A CA 1
ATOM 823 C C . PHE A 1 96 ? -6.141 10.316 1.757 1.00 87.62 96 PHE A C 1
ATOM 825 O O . PHE A 1 96 ? -6.222 11.539 1.663 1.00 87.62 96 PHE A O 1
ATOM 832 N N . TYR A 1 97 ? -7.173 9.535 2.035 1.00 85.12 97 TYR A N 1
ATOM 833 C CA . TYR A 1 97 ? -8.510 9.999 2.351 1.00 85.12 97 TYR A CA 1
ATOM 834 C C . TYR A 1 97 ? -9.074 9.099 3.437 1.00 85.12 97 TYR A C 1
ATOM 836 O O . TYR A 1 97 ? -9.001 7.873 3.318 1.00 85.12 97 TYR A O 1
ATOM 844 N N . LEU A 1 98 ? -9.660 9.698 4.466 1.00 83.50 98 LEU A N 1
ATOM 845 C CA . LEU A 1 98 ? -10.516 8.966 5.384 1.00 83.50 98 LEU A CA 1
ATOM 846 C C . LEU A 1 98 ? -11.887 8.811 4.721 1.00 83.50 98 LEU A C 1
ATOM 848 O O . LEU A 1 98 ? -12.431 9.773 4.175 1.00 83.50 98 LEU A O 1
ATOM 852 N N . LYS A 1 99 ? -12.411 7.591 4.713 1.00 82.25 99 LYS A N 1
ATOM 853 C CA . LYS A 1 99 ? -13.758 7.292 4.241 1.00 82.25 99 LYS A CA 1
ATOM 854 C C . LYS A 1 99 ? -14.505 6.527 5.314 1.00 82.25 99 LYS A C 1
ATOM 856 O O . LYS A 1 99 ? -13.960 5.613 5.927 1.00 82.25 99 LYS A O 1
ATOM 861 N N . GLU A 1 100 ? -15.758 6.901 5.490 1.00 80.88 100 GLU A N 1
ATOM 862 C CA . GLU A 1 100 ? -16.678 6.262 6.417 1.00 80.88 100 GLU A CA 1
ATOM 863 C C . GLU A 1 100 ? -17.817 5.671 5.585 1.00 80.88 100 GLU A C 1
ATOM 865 O O . GLU A 1 100 ? -18.420 6.363 4.763 1.00 80.88 100 GLU A O 1
ATOM 870 N N . GLU A 1 101 ? -18.055 4.370 5.725 1.00 76.44 101 GLU A N 1
ATOM 871 C CA . GLU A 1 101 ? -19.127 3.663 5.022 1.00 76.44 101 GLU A CA 1
ATOM 872 C C . GLU A 1 101 ? -19.884 2.814 6.047 1.00 76.44 101 GLU A C 1
ATOM 874 O O . GLU A 1 101 ? -19.440 1.733 6.445 1.00 76.44 101 GLU A O 1
ATOM 879 N N . GLY A 1 102 ? -21.009 3.352 6.528 1.00 77.69 102 GLY A N 1
ATOM 880 C CA . GLY A 1 102 ? -21.750 2.795 7.663 1.00 77.69 102 GLY A CA 1
ATOM 881 C C . GLY A 1 102 ? -20.919 2.827 8.950 1.00 77.69 102 GLY A C 1
ATOM 882 O O . GLY A 1 102 ? -20.255 3.817 9.234 1.00 77.69 102 GLY A O 1
ATOM 883 N N . ASP A 1 103 ? -20.899 1.713 9.684 1.00 75.19 103 ASP A N 1
ATOM 884 C CA . ASP A 1 103 ? -20.174 1.577 10.961 1.00 75.19 103 ASP A CA 1
ATOM 885 C C . ASP A 1 103 ? -18.659 1.343 10.807 1.00 75.19 103 ASP A C 1
ATOM 887 O O . ASP A 1 103 ? -17.975 0.983 11.766 1.00 75.19 103 ASP A O 1
ATOM 891 N N . LYS A 1 104 ? -18.108 1.459 9.592 1.00 72.69 104 LYS A N 1
ATOM 892 C CA . LYS A 1 104 ? -16.690 1.176 9.327 1.00 72.69 104 LYS A CA 1
ATOM 893 C C . LYS A 1 104 ? -15.990 2.387 8.737 1.00 72.69 104 LYS A C 1
ATOM 895 O O . LYS A 1 104 ? -16.314 2.843 7.641 1.00 72.69 104 LYS A O 1
ATOM 900 N N . LYS A 1 105 ? -14.952 2.838 9.440 1.00 80.19 105 LYS A N 1
ATOM 901 C CA . LYS A 1 105 ? -13.993 3.833 8.959 1.00 80.19 105 LYS A CA 1
ATOM 902 C C . LYS A 1 105 ? -12.810 3.116 8.315 1.00 80.19 105 LYS A C 1
ATOM 904 O O . LYS A 1 105 ? -12.239 2.195 8.893 1.00 80.19 105 LYS A O 1
ATOM 909 N N . TYR A 1 106 ? -12.431 3.524 7.112 1.00 82.88 106 TYR A N 1
ATOM 910 C CA . TYR A 1 106 ? -11.249 3.011 6.429 1.00 82.88 106 TYR A CA 1
ATOM 911 C C . TYR A 1 106 ? -10.440 4.141 5.808 1.00 82.88 106 TYR A C 1
ATOM 913 O O . TYR A 1 106 ? -10.968 5.157 5.355 1.00 82.88 106 TYR A O 1
ATOM 921 N N . ILE A 1 107 ? -9.127 3.942 5.737 1.00 84.06 107 ILE A N 1
ATOM 922 C CA . ILE A 1 107 ? -8.236 4.887 5.071 1.00 84.06 107 ILE A CA 1
ATOM 923 C C . ILE A 1 107 ? -8.005 4.414 3.643 1.00 84.06 107 ILE A C 1
ATOM 925 O O . ILE A 1 107 ? -7.407 3.366 3.397 1.00 84.06 107 ILE A O 1
ATOM 929 N N . GLN A 1 108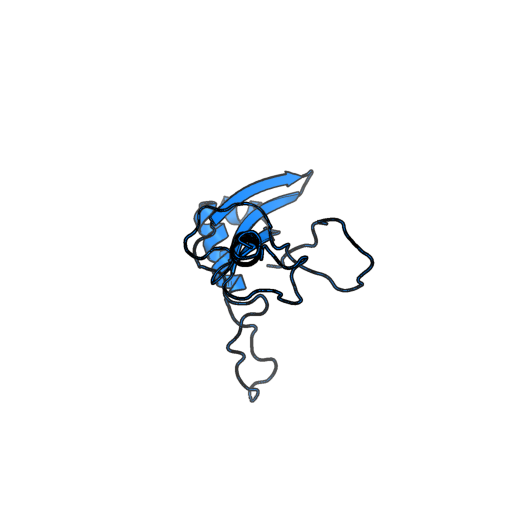 ? -8.447 5.208 2.676 1.00 85.69 108 GLN A N 1
ATOM 930 C CA . GLN A 1 108 ? -8.092 5.018 1.282 1.00 85.69 108 GLN A CA 1
ATOM 931 C C . GLN A 1 108 ? -6.780 5.750 0.988 1.00 85.69 108 GLN A C 1
ATOM 933 O O . GLN A 1 108 ? -6.735 6.976 1.002 1.00 85.69 108 GLN A O 1
ATOM 938 N N . ALA A 1 109 ? -5.716 5.0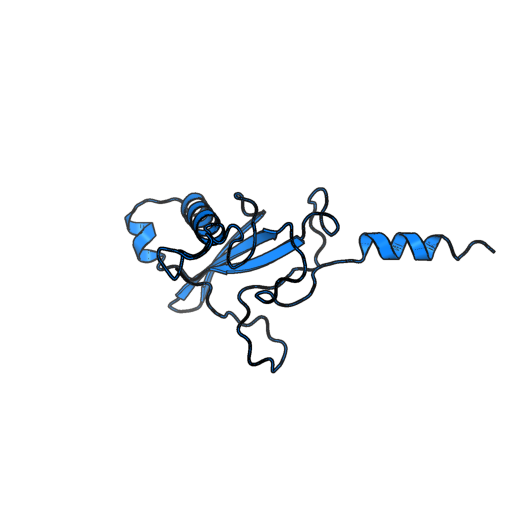11 0.677 1.00 86.50 109 ALA A N 1
ATOM 939 C CA . ALA A 1 109 ? -4.398 5.569 0.390 1.00 86.50 109 ALA A CA 1
ATOM 940 C C . ALA A 1 109 ? -3.939 5.263 -1.043 1.00 86.50 109 ALA A C 1
ATOM 942 O O . ALA A 1 109 ? -4.177 4.187 -1.598 1.00 86.50 109 ALA A O 1
ATOM 943 N N . LEU A 1 110 ? -3.245 6.228 -1.640 1.00 89.25 110 LEU A N 1
ATOM 944 C CA . LEU A 1 110 ? -2.507 6.109 -2.888 1.00 89.25 110 LEU A CA 1
ATOM 945 C C . LEU A 1 110 ? -1.030 5.943 -2.552 1.00 89.25 110 LEU A C 1
ATOM 947 O O . LEU A 1 110 ? -0.362 6.894 -2.151 1.00 89.25 110 LEU A O 1
ATOM 951 N N . LEU A 1 111 ? -0.522 4.729 -2.728 1.00 88.56 111 LEU A N 1
ATOM 952 C CA . LEU A 1 111 ? 0.859 4.384 -2.419 1.00 88.56 111 LEU A CA 1
ATOM 953 C C . LEU A 1 111 ? 1.693 4.268 -3.691 1.00 88.56 111 LEU A C 1
ATOM 955 O O . LEU A 1 111 ? 1.228 3.776 -4.724 1.00 88.56 111 LEU A O 1
ATOM 959 N N . LEU A 1 112 ? 2.951 4.688 -3.597 1.00 88.94 112 LEU A N 1
ATOM 960 C CA . LEU A 1 112 ? 3.936 4.540 -4.660 1.00 88.94 112 LEU A CA 1
ATOM 961 C C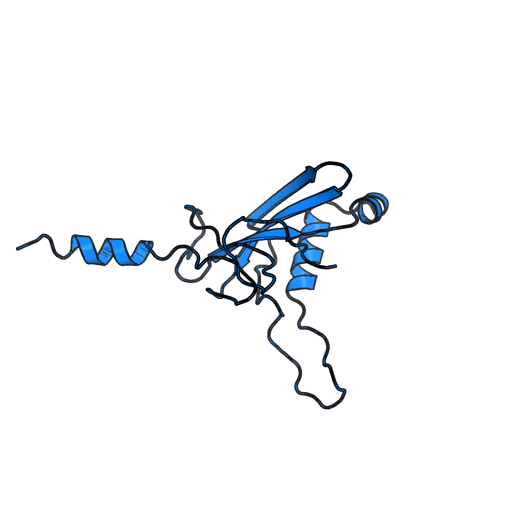 . LEU A 1 112 ? 4.714 3.243 -4.489 1.00 88.94 112 LEU A C 1
ATOM 963 O O . LEU A 1 112 ? 5.246 2.968 -3.419 1.00 88.94 112 LEU A O 1
ATOM 967 N N . VAL A 1 113 ? 4.794 2.461 -5.562 1.00 88.38 113 VAL A N 1
ATOM 968 C CA . VAL A 1 113 ? 5.466 1.161 -5.597 1.00 88.38 113 VAL A CA 1
ATOM 969 C C . VAL A 1 113 ? 6.457 1.132 -6.749 1.00 88.38 113 VAL A C 1
ATOM 971 O O . VAL A 1 113 ? 6.106 1.444 -7.886 1.00 88.38 113 VAL A O 1
ATOM 974 N N . GLU A 1 114 ? 7.683 0.691 -6.478 1.00 83.81 114 GLU A N 1
ATOM 975 C CA . GLU A 1 114 ? 8.724 0.535 -7.506 1.00 83.81 114 GLU A CA 1
ATOM 976 C C . GLU A 1 114 ? 8.566 -0.758 -8.320 1.00 83.81 114 GLU A C 1
ATOM 978 O O . GLU A 1 114 ? 9.009 -0.873 -9.451 1.00 83.81 114 GLU A O 1
ATOM 983 N N . ASN A 1 115 ? 7.893 -1.766 -7.770 1.00 79.94 115 ASN A N 1
ATOM 984 C CA . ASN A 1 115 ? 7.676 -3.035 -8.452 1.00 79.94 115 ASN A CA 1
ATOM 985 C C . ASN A 1 115 ? 6.283 -3.135 -9.071 1.00 79.94 115 ASN A C 1
ATOM 987 O O . ASN A 1 115 ? 5.253 -3.108 -8.391 1.00 79.94 115 ASN A O 1
ATOM 991 N N . ARG A 1 116 ? 6.252 -3.361 -10.380 1.00 77.50 116 ARG A N 1
ATOM 992 C CA . ARG A 1 116 ? 5.020 -3.595 -11.129 1.00 77.50 116 ARG A CA 1
ATOM 993 C C . ARG A 1 116 ? 4.544 -5.050 -11.007 1.00 77.50 116 ARG A C 1
ATOM 995 O O . ARG A 1 116 ? 5.352 -5.967 -10.909 1.00 77.50 116 ARG A O 1
ATOM 1002 N N . LYS A 1 117 ? 3.229 -5.271 -11.135 1.00 73.50 117 LYS A N 1
ATOM 1003 C CA . LYS A 1 117 ? 2.582 -6.595 -11.265 1.00 73.50 117 LYS A CA 1
ATOM 1004 C C . LYS A 1 117 ? 2.791 -7.543 -10.071 1.00 73.50 117 LYS A C 1
ATOM 1006 O O . LYS A 1 117 ? 2.983 -8.745 -10.255 1.00 73.50 117 LYS A O 1
ATOM 1011 N N . ARG A 1 118 ? 2.716 -7.046 -8.835 1.00 78.06 118 ARG A N 1
ATOM 1012 C CA . ARG A 1 118 ? 2.667 -7.936 -7.661 1.00 78.06 118 ARG A CA 1
ATOM 1013 C C . ARG A 1 118 ? 1.375 -8.762 -7.675 1.00 78.06 118 ARG A C 1
ATOM 1015 O O . ARG A 1 118 ? 0.301 -8.237 -7.950 1.00 78.06 118 ARG A O 1
ATOM 1022 N N . ARG A 1 119 ? 1.471 -10.045 -7.303 1.00 76.75 119 ARG A N 1
ATOM 1023 C CA . ARG A 1 119 ? 0.329 -10.984 -7.228 1.00 76.75 119 ARG A CA 1
ATOM 1024 C C . ARG A 1 119 ? -0.803 -10.494 -6.313 1.00 76.75 119 ARG A C 1
ATOM 1026 O O . ARG A 1 119 ? -1.953 -10.858 -6.525 1.00 76.75 119 ARG A O 1
ATOM 1033 N N . TYR A 1 120 ? -0.461 -9.681 -5.318 1.00 77.06 120 TYR A N 1
ATOM 1034 C CA . TYR A 1 120 ? -1.378 -9.142 -4.318 1.00 77.06 120 TYR A CA 1
ATOM 1035 C C . TYR A 1 120 ? -2.152 -7.901 -4.774 1.00 77.06 120 TYR A C 1
ATOM 1037 O O . TYR A 1 120 ? -2.970 -7.415 -4.001 1.00 77.06 120 TYR A O 1
ATOM 1045 N N . PHE A 1 121 ? -1.931 -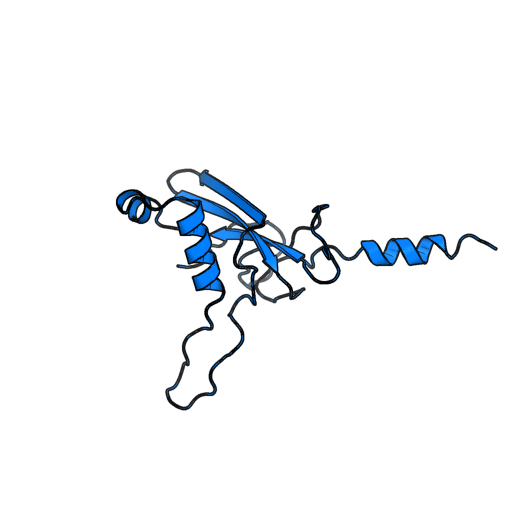7.395 -5.994 1.00 82.44 121 PHE A N 1
ATOM 1046 C CA . PHE A 1 121 ? -2.652 -6.236 -6.523 1.00 82.44 121 PHE A CA 1
ATOM 1047 C C . PHE A 1 121 ? -3.397 -6.559 -7.819 1.00 82.44 121 PHE A C 1
ATOM 1049 O O . PHE A 1 121 ? -2.946 -7.347 -8.654 1.00 82.44 121 PHE A O 1
ATOM 1056 N N . TRP A 1 122 ? -4.553 -5.926 -7.992 1.00 78.88 122 TRP A N 1
ATOM 1057 C CA . TRP A 1 122 ? -5.342 -5.950 -9.216 1.00 78.88 122 TRP A CA 1
ATOM 1058 C C . TRP A 1 122 ? -4.751 -5.037 -10.288 1.00 78.88 122 TRP A C 1
ATOM 1060 O O . TRP A 1 122 ? -4.215 -3.963 -10.010 1.00 78.88 122 TRP A O 1
ATOM 1070 N N . GLY A 1 123 ? -4.924 -5.445 -11.545 1.00 76.06 123 GLY A N 1
ATOM 1071 C CA . GLY A 1 123 ? -4.468 -4.689 -12.704 1.00 76.06 123 GLY A CA 1
ATOM 1072 C C . GLY A 1 123 ? -2.960 -4.777 -12.936 1.00 76.06 123 GLY A C 1
ATOM 1073 O O . GLY A 1 123 ? -2.227 -5.504 -12.269 1.00 76.06 123 GLY A O 1
ATOM 1074 N N . LYS A 1 124 ? -2.495 -4.050 -13.953 1.00 70.62 124 LYS A N 1
ATOM 1075 C CA . LYS A 1 124 ? -1.075 -4.007 -14.321 1.00 70.62 124 LYS A CA 1
ATOM 1076 C C . LYS A 1 124 ? -0.470 -2.616 -14.130 1.00 70.62 124 LYS A C 1
ATOM 1078 O O . LYS A 1 124 ? 0.745 -2.520 -14.198 1.00 70.62 124 LYS A O 1
ATOM 1083 N N . GLY A 1 125 ? -1.251 -1.558 -13.910 1.00 68.69 125 GLY A N 1
ATOM 1084 C CA . GLY A 1 125 ? -0.742 -0.182 -13.941 1.00 68.69 125 GLY A CA 1
ATOM 1085 C C . GLY A 1 125 ? -0.373 0.268 -15.359 1.00 68.69 125 GLY A C 1
ATOM 1086 O O . GLY A 1 125 ? -0.195 -0.564 -16.263 1.00 68.69 125 GLY A O 1
ATOM 1087 N N . ARG A 1 126 ? -0.249 1.584 -15.549 1.00 69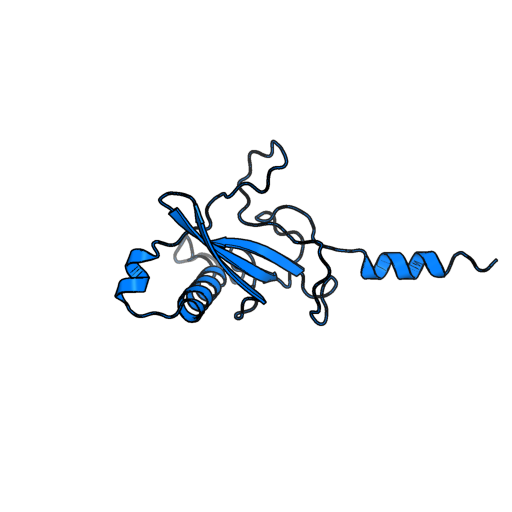.56 126 ARG A N 1
ATOM 1088 C CA . ARG A 1 126 ? -0.061 2.203 -16.867 1.00 69.56 126 ARG A CA 1
ATOM 1089 C C . ARG A 1 126 ? 1.259 1.798 -17.536 1.00 69.56 126 ARG A C 1
ATOM 1091 O O . ARG A 1 126 ? 2.292 1.677 -16.878 1.00 69.56 126 ARG A O 1
ATOM 1098 N N . THR A 1 127 ? 1.221 1.607 -18.858 1.00 66.06 127 THR A N 1
ATOM 1099 C CA . THR A 1 127 ? 2.393 1.291 -19.710 1.00 66.06 127 THR A CA 1
ATOM 1100 C C . THR A 1 127 ? 2.702 2.319 -20.772 1.00 66.06 127 THR A C 1
ATOM 1102 O O . THR A 1 127 ? 3.771 2.292 -21.381 1.00 66.06 127 THR A O 1
ATOM 1105 N N . ASP A 1 128 ? 1.729 3.166 -21.075 1.00 56.78 128 ASP A N 1
ATOM 1106 C CA . ASP A 1 128 ? 1.565 3.608 -22.457 1.00 56.78 128 ASP A CA 1
ATOM 1107 C C . ASP A 1 128 ? 2.339 4.873 -22.807 1.00 56.78 128 ASP A C 1
ATOM 1109 O O . ASP A 1 128 ? 2.290 5.317 -23.952 1.00 56.78 128 ASP A O 1
ATOM 1113 N N . ILE A 1 129 ? 3.140 5.397 -21.876 1.00 54.97 129 ILE A N 1
ATOM 1114 C CA . ILE A 1 129 ? 4.047 6.510 -22.169 1.00 54.97 129 ILE A CA 1
ATOM 1115 C C . ILE A 1 129 ? 5.049 6.093 -23.261 1.00 54.97 129 ILE A C 1
ATOM 1117 O O . ILE A 1 129 ? 5.328 6.863 -24.176 1.00 54.97 129 ILE A O 1
ATOM 1121 N N . TRP A 1 130 ? 5.535 4.846 -23.243 1.00 44.78 130 TRP A N 1
ATOM 1122 C CA . TRP A 1 130 ? 6.558 4.401 -24.197 1.00 44.78 130 TRP A CA 1
ATOM 1123 C C . TRP A 1 130 ? 5.995 3.876 -25.529 1.00 44.78 130 TRP A C 1
ATOM 1125 O O . TRP A 1 130 ? 6.650 3.979 -26.565 1.00 44.78 130 TRP A O 1
ATOM 1135 N N . LYS A 1 131 ? 4.758 3.359 -25.544 1.00 49.75 131 LYS A N 1
ATOM 1136 C CA . LYS A 1 131 ? 4.124 2.857 -26.779 1.00 49.75 131 LYS A CA 1
ATOM 1137 C C . LYS A 1 131 ? 3.719 3.980 -27.737 1.00 49.75 131 LYS A C 1
ATOM 1139 O O . LYS A 1 131 ? 3.855 3.801 -28.945 1.00 49.75 131 LYS A O 1
ATOM 1144 N N . ARG A 1 132 ? 3.300 5.148 -27.225 1.00 48.47 132 ARG A N 1
ATOM 1145 C CA . ARG A 1 132 ? 3.001 6.326 -28.065 1.00 48.47 132 ARG A CA 1
ATOM 1146 C C . ARG A 1 132 ? 4.216 6.767 -28.889 1.00 48.47 132 ARG A C 1
ATOM 1148 O O . ARG A 1 132 ? 4.079 7.035 -30.077 1.00 48.47 132 ARG A O 1
ATOM 1155 N N . ARG A 1 133 ? 5.418 6.712 -28.305 1.00 49.03 133 ARG A N 1
ATOM 1156 C CA . ARG A 1 133 ? 6.668 7.130 -28.962 1.00 49.03 133 ARG A CA 1
ATOM 1157 C C . ARG A 1 133 ? 7.057 6.264 -30.172 1.00 49.03 133 ARG A C 1
ATOM 1159 O O . ARG A 1 133 ? 7.704 6.762 -31.084 1.00 49.03 133 ARG A O 1
ATOM 1166 N N . LYS A 1 134 ? 6.649 4.988 -30.211 1.00 49.56 134 LYS A N 1
ATOM 1167 C CA . LYS A 1 134 ? 6.898 4.089 -31.356 1.00 49.56 134 LYS A CA 1
ATOM 1168 C C . LYS A 1 134 ? 5.901 4.262 -32.505 1.00 49.56 134 LYS A C 1
ATOM 1170 O O . LYS A 1 134 ? 6.243 3.920 -33.631 1.00 49.56 134 LYS A O 1
ATOM 1175 N N . LYS A 1 135 ? 4.692 4.774 -32.245 1.00 48.00 135 LYS A N 1
ATOM 1176 C CA . LYS A 1 135 ? 3.660 4.943 -33.283 1.00 48.00 135 LYS A CA 1
ATOM 1177 C C . LYS A 1 135 ? 3.921 6.180 -34.153 1.00 48.00 135 LYS A C 1
ATOM 1179 O O . LYS A 1 135 ? 3.769 6.091 -35.361 1.00 48.00 135 LYS A O 1
ATOM 1184 N N . CYS A 1 136 ? 4.430 7.269 -33.570 1.00 47.16 136 CYS A N 1
ATOM 1185 C CA . CYS A 1 136 ? 4.771 8.494 -34.311 1.00 47.16 136 CYS A CA 1
ATOM 1186 C C . CYS A 1 136 ? 5.986 8.360 -35.251 1.00 47.16 136 CYS A C 1
ATOM 1188 O O . CYS A 1 136 ? 6.198 9.232 -36.076 1.00 47.16 136 CYS A O 1
ATOM 1190 N N . LYS A 1 137 ? 6.795 7.295 -35.140 1.00 51.06 137 LYS A N 1
ATOM 1191 C CA . LYS A 1 137 ? 7.948 7.055 -36.033 1.00 51.06 137 LYS A CA 1
ATOM 1192 C C . LYS A 1 137 ? 7.616 6.223 -37.279 1.00 51.06 137 LYS A C 1
ATOM 1194 O O . LYS A 1 137 ? 8.512 5.935 -38.058 1.00 51.06 137 LYS A O 1
ATOM 1199 N N . LYS A 1 138 ? 6.365 5.778 -37.438 1.00 48.75 138 LYS A N 1
ATOM 1200 C CA . LYS A 1 138 ? 5.932 4.917 -38.555 1.00 48.75 138 LYS A CA 1
ATOM 1201 C C . LYS A 1 138 ? 5.041 5.629 -39.580 1.00 48.75 138 LYS A C 1
ATOM 1203 O O . LYS A 1 138 ? 4.486 4.965 -40.440 1.00 48.75 138 LYS A O 1
ATOM 1208 N N . SER A 1 139 ? 4.885 6.946 -39.479 1.00 46.69 139 SER A N 1
ATOM 1209 C CA . SER A 1 139 ? 4.035 7.756 -40.365 1.00 46.69 139 SER A CA 1
ATOM 1210 C C . SER A 1 139 ? 4.844 8.786 -41.157 1.00 46.69 139 SER A C 1
ATOM 1212 O O . SER A 1 139 ? 4.393 9.906 -41.360 1.00 46.69 139 SER A O 1
ATOM 1214 N N . SER A 1 140 ? 6.067 8.427 -41.533 1.00 47.28 140 SER A N 1
ATOM 1215 C CA . SER A 1 140 ? 6.930 9.213 -42.413 1.00 47.28 140 SER A CA 1
ATOM 1216 C C . SER A 1 140 ? 7.513 8.245 -43.438 1.00 47.28 140 SER A C 1
ATOM 1218 O O . SER A 1 140 ? 8.605 7.705 -43.256 1.00 47.28 140 SER A O 1
ATOM 1220 N N . THR A 1 141 ? 6.692 7.919 -44.429 1.00 43.66 141 THR A N 1
ATOM 1221 C CA . THR A 1 141 ? 7.058 7.264 -45.687 1.00 43.66 141 THR A CA 1
ATOM 1222 C C . THR A 1 141 ? 6.312 8.007 -46.774 1.00 43.66 141 THR A C 1
ATOM 1224 O O . THR A 1 141 ? 5.129 8.325 -46.515 1.00 43.66 141 THR A O 1
#

Radius of gyration: 18.02 Å; chains: 1; bounding box: 39×35×67 Å

Sequence (141 aa):
MEMKKYSFTTSDDKRVKYGRYLNSLFNIPGYGKKYWVVGVNIDLDYDKYEKEDFTLEEIVRRCVEHLNTPPPRRYKRGRKRTIPKYGFFNSEPYRFYLKEEGDKKYIQALLLVENRKRRYFWGKGRTDIWKRRKKCKKSST